Protein AF-A0A4V3KT38-F1 (afdb_monomer_lite)

Radius of gyration: 12.36 Å; chains: 1; bounding box: 36×22×32 Å

pLDDT: mean 92.21, std 10.64, range [50.16, 98.25]

Sequence (71 aa):
MALDKEEAGERVLAIAETLLNEGGMDNLKARTIAEQAGISVGSVYNLFSDLDGVHRAVNMRLLDRLGVADR

Structure (mmCIF, N/CA/C/O backbone):
data_AF-A0A4V3KT38-F1
#
_entry.id   AF-A0A4V3KT38-F1
#
loop_
_atom_site.group_PDB
_atom_site.id
_atom_site.type_symbol
_atom_site.label_atom_id
_atom_site.label_alt_id
_atom_site.label_comp_id
_atom_site.label_asym_id
_atom_site.label_entity_id
_atom_site.label_seq_id
_atom_site.pdbx_PDB_ins_code
_atom_site.Cartn_x
_atom_site.Cartn_y
_atom_site.Cartn_z
_atom_site.occupancy
_atom_site.B_iso_or_equiv
_atom_site.auth_seq_id
_atom_site.auth_comp_id
_atom_site.auth_asym_id
_atom_site.auth_atom_id
_atom_site.pdbx_PDB_model_num
ATOM 1 N N . MET A 1 1 ? 1.733 -2.916 21.561 1.00 50.16 1 MET A N 1
ATOM 2 C CA . MET A 1 1 ? 2.706 -1.868 21.196 1.00 50.16 1 MET A CA 1
ATOM 3 C C . MET A 1 1 ? 2.249 -1.310 19.861 1.00 50.16 1 MET A C 1
ATOM 5 O O . MET A 1 1 ? 1.966 -2.116 18.984 1.00 50.16 1 MET A O 1
ATOM 9 N N . ALA A 1 2 ? 2.025 -0.001 19.745 1.00 68.31 2 ALA A N 1
ATOM 10 C CA . ALA A 1 2 ? 1.741 0.590 18.439 1.00 68.31 2 ALA A CA 1
ATOM 11 C C . ALA A 1 2 ? 3.033 0.515 17.618 1.00 68.31 2 ALA A C 1
ATOM 13 O O . ALA A 1 2 ? 4.075 0.903 18.142 1.00 68.31 2 ALA A O 1
ATOM 14 N N . LEU A 1 3 ? 2.966 -0.031 16.402 1.00 69.94 3 LEU A N 1
ATOM 15 C CA . LEU A 1 3 ? 4.077 0.058 15.452 1.00 69.94 3 LEU A CA 1
ATOM 16 C C . LEU A 1 3 ? 4.357 1.539 15.205 1.00 69.94 3 LEU A C 1
ATOM 18 O O . LEU A 1 3 ? 3.406 2.327 15.086 1.00 69.94 3 LEU A O 1
ATOM 22 N N . ASP A 1 4 ? 5.627 1.921 15.128 1.00 88.81 4 ASP A N 1
ATOM 23 C CA . ASP A 1 4 ? 5.931 3.244 14.603 1.00 88.81 4 ASP A CA 1
ATOM 24 C C . ASP A 1 4 ? 5.583 3.310 13.101 1.00 88.81 4 ASP A C 1
ATOM 26 O O . ASP A 1 4 ? 5.259 2.310 12.447 1.00 88.81 4 ASP A O 1
ATOM 30 N N . LYS A 1 5 ? 5.544 4.526 12.551 1.00 89.88 5 LYS A N 1
ATOM 31 C CA . LYS A 1 5 ? 5.084 4.749 11.173 1.00 89.88 5 LYS A CA 1
ATOM 32 C C . LYS A 1 5 ? 5.952 4.007 10.147 1.00 89.88 5 LYS A C 1
ATOM 34 O O . LYS A 1 5 ? 5.431 3.605 9.107 1.00 89.88 5 LYS A O 1
ATOM 39 N N . GLU A 1 6 ? 7.242 3.858 10.426 1.00 93.38 6 GLU A N 1
ATOM 40 C CA . GLU A 1 6 ? 8.203 3.219 9.534 1.00 93.38 6 GLU A CA 1
ATOM 41 C C . GLU A 1 6 ? 7.999 1.703 9.546 1.00 93.38 6 GLU A C 1
ATOM 43 O O . GLU A 1 6 ? 7.760 1.116 8.492 1.00 93.38 6 GLU A O 1
ATOM 48 N N . GLU A 1 7 ? 7.911 1.091 10.730 1.00 94.62 7 GLU A N 1
ATOM 49 C CA . GLU A 1 7 ? 7.601 -0.335 10.886 1.00 94.62 7 GLU A CA 1
ATOM 50 C C . GLU A 1 7 ? 6.258 -0.717 10.241 1.00 94.62 7 GLU A C 1
ATOM 52 O O . GLU A 1 7 ? 6.132 -1.761 9.591 1.00 94.62 7 GLU A O 1
ATOM 57 N N . ALA A 1 8 ? 5.234 0.130 10.388 1.00 95.31 8 ALA A N 1
ATOM 58 C CA . ALA A 1 8 ? 3.938 -0.082 9.750 1.00 95.31 8 ALA A CA 1
ATOM 59 C C . ALA A 1 8 ? 4.034 -0.008 8.215 1.00 95.31 8 ALA A C 1
ATOM 61 O O . ALA A 1 8 ? 3.398 -0.806 7.522 1.00 95.3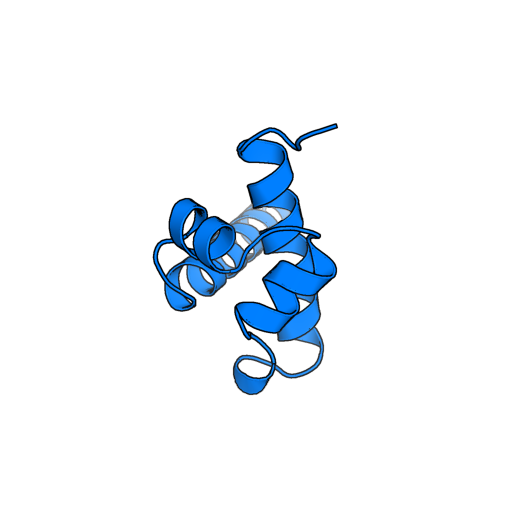1 8 ALA A O 1
ATOM 62 N N . GLY A 1 9 ? 4.837 0.919 7.687 1.00 96.94 9 GLY A N 1
ATOM 63 C CA . GLY A 1 9 ? 5.116 1.041 6.257 1.00 96.94 9 GLY A CA 1
ATOM 64 C C . GLY A 1 9 ? 5.825 -0.192 5.698 1.00 96.94 9 GLY A C 1
ATOM 65 O O . GLY A 1 9 ? 5.367 -0.761 4.706 1.00 96.94 9 GLY A O 1
ATOM 66 N N . GLU A 1 10 ? 6.877 -0.658 6.371 1.00 96.75 10 GLU A N 1
ATOM 67 C CA . GLU A 1 10 ? 7.600 -1.886 6.017 1.00 96.75 10 GLU A CA 1
ATOM 68 C C . GLU A 1 10 ? 6.674 -3.097 5.960 1.00 96.75 10 GLU A C 1
ATOM 70 O O . GLU A 1 10 ? 6.671 -3.858 4.988 1.00 96.75 10 GLU A O 1
ATOM 75 N N . ARG A 1 11 ? 5.836 -3.254 6.988 1.00 97.44 11 ARG A N 1
ATOM 76 C CA . ARG A 1 11 ? 4.901 -4.373 7.079 1.00 97.44 11 ARG A CA 1
ATOM 77 C C . ARG A 1 11 ? 3.873 -4.352 5.952 1.00 97.44 11 ARG A C 1
ATOM 79 O O . ARG A 1 11 ? 3.599 -5.398 5.367 1.00 97.44 11 ARG A O 1
ATOM 86 N N . VAL A 1 12 ? 3.333 -3.178 5.622 1.00 98.19 12 VAL A N 1
ATOM 87 C CA . VAL A 1 12 ? 2.425 -3.007 4.478 1.00 98.19 12 VAL A CA 1
ATOM 88 C C . VAL A 1 12 ? 3.103 -3.422 3.173 1.00 98.19 12 VAL A C 1
ATOM 90 O O . VAL A 1 12 ? 2.491 -4.142 2.385 1.00 98.19 12 VAL A O 1
ATOM 93 N N . LEU A 1 13 ? 4.356 -3.018 2.952 1.00 98.00 13 LEU A N 1
ATOM 94 C CA . LEU A 1 13 ? 5.079 -3.324 1.715 1.00 98.00 13 LEU A CA 1
ATOM 95 C C . LEU A 1 13 ? 5.409 -4.812 1.582 1.00 98.00 13 LEU A C 1
ATOM 97 O O . LEU A 1 13 ? 5.215 -5.368 0.505 1.00 98.00 13 LEU A O 1
ATOM 101 N N . ALA A 1 14 ? 5.812 -5.478 2.667 1.00 97.75 14 ALA A N 1
ATOM 102 C CA . ALA A 1 14 ? 6.064 -6.921 2.662 1.00 97.75 14 ALA A CA 1
ATOM 103 C C . ALA A 1 14 ? 4.796 -7.742 2.345 1.00 97.75 14 ALA A C 1
ATOM 105 O O . ALA A 1 14 ? 4.830 -8.701 1.569 1.00 97.75 14 ALA A O 1
ATOM 106 N N . ILE A 1 15 ? 3.652 -7.344 2.912 1.00 98.25 15 ILE A N 1
ATOM 107 C CA . ILE A 1 15 ? 2.359 -7.980 2.625 1.00 98.25 15 ILE A CA 1
ATOM 108 C C . ILE A 1 15 ? 1.947 -7.726 1.171 1.00 98.25 15 ILE A C 1
ATOM 110 O O . ILE A 1 15 ? 1.533 -8.652 0.478 1.00 98.25 15 ILE A O 1
ATOM 114 N N . ALA A 1 16 ? 2.078 -6.488 0.691 1.00 98.06 16 ALA A N 1
ATOM 115 C CA . ALA A 1 16 ? 1.743 -6.131 -0.683 1.00 98.06 16 ALA A CA 1
ATOM 116 C C . ALA A 1 16 ? 2.588 -6.904 -1.708 1.00 98.06 16 ALA A C 1
ATOM 118 O O . ALA A 1 16 ? 2.035 -7.414 -2.677 1.00 98.06 16 ALA A O 1
ATOM 119 N N . GLU A 1 17 ? 3.897 -7.042 -1.474 1.00 97.12 17 GLU A N 1
ATOM 120 C CA . GLU A 1 17 ? 4.797 -7.857 -2.302 1.00 97.12 17 GLU A CA 1
ATOM 121 C C . GLU A 1 17 ? 4.326 -9.319 -2.364 1.00 97.12 17 GLU A C 1
ATOM 123 O O . GLU A 1 17 ? 4.254 -9.899 -3.446 1.00 97.12 17 GLU A O 1
ATOM 128 N N . THR A 1 18 ? 3.917 -9.894 -1.229 1.00 97.56 18 THR A N 1
ATOM 129 C CA . THR A 1 18 ? 3.385 -11.267 -1.171 1.00 97.56 18 THR A CA 1
ATOM 130 C C . THR A 1 18 ? 2.100 -11.408 -1.992 1.00 97.56 18 THR A C 1
ATOM 132 O O . THR A 1 18 ? 2.013 -12.278 -2.855 1.00 97.56 18 THR A O 1
ATOM 135 N N . LEU A 1 19 ? 1.130 -10.508 -1.802 1.00 97.12 19 LEU A N 1
ATOM 136 C CA . LEU A 1 19 ? -0.145 -10.536 -2.531 1.00 97.12 19 LEU A CA 1
ATOM 137 C C . LEU A 1 19 ? 0.044 -10.391 -4.047 1.00 97.12 19 LEU A C 1
ATOM 139 O O . LEU A 1 19 ? -0.619 -11.084 -4.823 1.00 97.12 19 LEU A O 1
ATOM 143 N N . LEU A 1 20 ? 0.958 -9.509 -4.463 1.00 95.81 20 LEU A N 1
ATOM 144 C CA . LEU A 1 20 ? 1.302 -9.307 -5.870 1.00 95.81 20 LEU A CA 1
ATOM 145 C C . LEU A 1 20 ? 1.953 -10.555 -6.477 1.00 95.81 20 LEU A C 1
ATOM 147 O O . LEU A 1 20 ? 1.623 -10.914 -7.605 1.00 95.81 20 LEU A O 1
ATOM 151 N N . ASN A 1 21 ? 2.821 -11.246 -5.735 1.00 94.75 21 ASN A N 1
ATOM 152 C CA . ASN A 1 21 ? 3.434 -12.494 -6.195 1.00 94.75 21 ASN A CA 1
ATOM 153 C C . ASN A 1 21 ? 2.426 -13.651 -6.308 1.00 94.75 21 ASN A C 1
ATOM 155 O O . ASN A 1 21 ? 2.577 -14.507 -7.175 1.00 94.75 21 ASN A O 1
ATOM 159 N N . GLU A 1 22 ? 1.398 -13.685 -5.457 1.00 95.94 22 GLU A N 1
ATOM 160 C CA . GLU A 1 22 ? 0.406 -14.768 -5.438 1.00 95.94 22 GLU A CA 1
ATOM 161 C C . GLU A 1 22 ? -0.690 -14.626 -6.501 1.00 95.94 22 GLU A C 1
ATOM 163 O O . GLU A 1 22 ? -1.149 -15.629 -7.046 1.00 95.94 22 GLU A O 1
ATOM 168 N N . GLY A 1 23 ? -1.139 -13.404 -6.798 1.00 91.94 23 GLY A N 1
ATOM 169 C CA . GLY A 1 23 ? -2.257 -13.197 -7.730 1.00 91.94 23 GLY A CA 1
ATOM 170 C C . GLY A 1 23 ? -2.255 -11.857 -8.448 1.00 91.94 23 GLY A C 1
ATOM 171 O O . GLY A 1 23 ? -3.293 -11.417 -8.942 1.00 91.94 23 GLY A O 1
ATOM 172 N N . GLY A 1 24 ? -1.101 -11.194 -8.509 1.00 92.38 24 GLY A N 1
ATOM 173 C CA . GLY A 1 24 ? -0.946 -9.928 -9.206 1.00 92.38 24 GLY A CA 1
ATOM 174 C C . GLY A 1 24 ? -1.827 -8.821 -8.633 1.00 92.38 24 GLY A C 1
ATOM 175 O O . GLY A 1 24 ? -2.182 -8.799 -7.452 1.00 92.38 24 GLY A O 1
ATOM 176 N N . MET A 1 25 ? -2.179 -7.872 -9.498 1.00 92.06 25 MET A N 1
ATOM 177 C CA . MET A 1 25 ? -2.879 -6.653 -9.092 1.00 92.06 25 MET A CA 1
ATOM 178 C C . MET A 1 25 ? -4.289 -6.916 -8.545 1.00 92.06 25 MET A C 1
ATOM 180 O O . MET A 1 25 ? -4.770 -6.176 -7.686 1.00 92.06 25 MET A O 1
ATOM 184 N N . ASP A 1 26 ? -4.942 -7.995 -8.981 1.00 94.31 26 ASP A N 1
ATOM 185 C CA . ASP A 1 26 ? -6.274 -8.355 -8.493 1.00 94.31 26 ASP A CA 1
ATOM 186 C C . ASP A 1 26 ? -6.266 -8.723 -7.004 1.00 94.31 26 ASP A C 1
ATOM 188 O O . ASP A 1 26 ? -7.234 -8.412 -6.302 1.00 94.31 26 ASP A O 1
ATOM 192 N N . ASN A 1 27 ? -5.159 -9.270 -6.495 1.00 95.00 27 ASN A N 1
ATOM 193 C CA . ASN A 1 27 ? -4.986 -9.603 -5.080 1.00 95.00 27 ASN A CA 1
ATOM 194 C C . ASN A 1 27 ? -4.571 -8.406 -4.211 1.00 95.00 27 ASN A C 1
ATOM 196 O O . ASN A 1 27 ? -4.702 -8.461 -2.985 1.00 95.00 27 ASN A O 1
A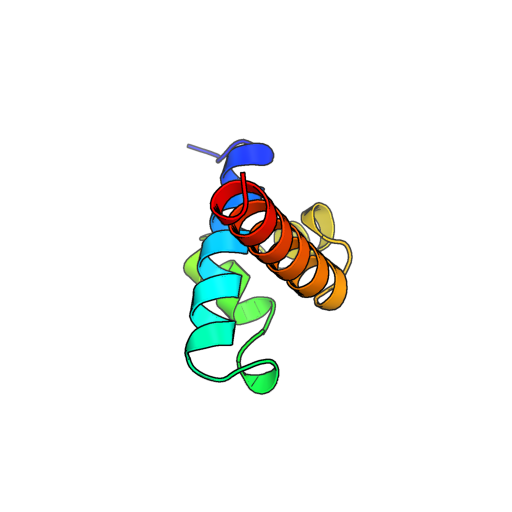TOM 200 N N . LEU A 1 28 ? -4.118 -7.299 -4.806 1.00 96.62 28 LEU A N 1
ATOM 201 C CA . LEU A 1 28 ? -3.713 -6.115 -4.056 1.00 96.62 28 LEU A CA 1
ATOM 202 C C . LEU A 1 28 ? -4.946 -5.333 -3.571 1.00 96.62 28 LEU A C 1
ATOM 204 O O . LEU A 1 28 ? -5.460 -4.442 -4.248 1.00 96.62 28 LEU A O 1
ATOM 208 N N . LYS A 1 29 ? -5.444 -5.664 -2.373 1.00 96.88 29 LYS A N 1
ATOM 209 C CA . LYS A 1 29 ? -6.603 -5.007 -1.745 1.00 96.88 29 LYS A CA 1
ATOM 210 C C . LYS A 1 29 ? -6.224 -4.355 -0.416 1.00 96.88 29 LYS A C 1
ATOM 212 O O . LYS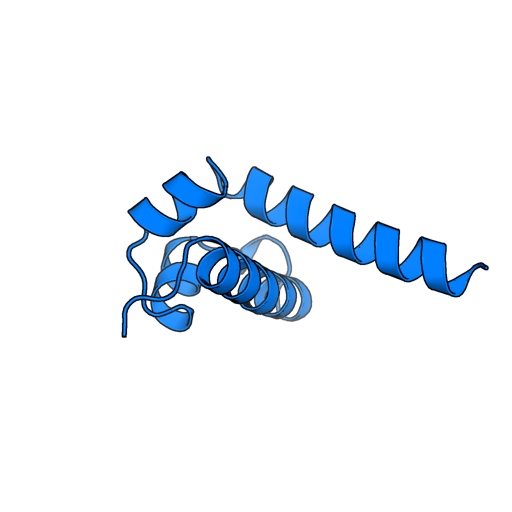 A 1 29 ? -5.679 -5.003 0.473 1.00 96.88 29 LYS A O 1
ATOM 217 N N . ALA A 1 30 ? -6.616 -3.092 -0.227 1.00 97.44 30 ALA A N 1
ATOM 218 C CA . ALA A 1 30 ? -6.292 -2.322 0.983 1.00 97.44 30 ALA A CA 1
ATOM 219 C C . ALA A 1 30 ? -6.833 -2.973 2.266 1.00 97.44 30 ALA A C 1
ATOM 221 O O . ALA A 1 30 ? -6.179 -2.940 3.304 1.00 97.44 30 ALA A O 1
ATOM 222 N N . ARG A 1 31 ? -8.011 -3.603 2.181 1.00 97.88 31 ARG A N 1
ATOM 223 C CA . ARG A 1 31 ? -8.612 -4.354 3.289 1.00 97.88 31 ARG A CA 1
ATOM 224 C C . ARG A 1 31 ? -7.749 -5.545 3.703 1.00 97.88 31 ARG A C 1
ATOM 226 O O . ARG A 1 31 ? -7.416 -5.657 4.874 1.00 97.88 31 ARG A O 1
ATOM 233 N N . THR A 1 32 ? -7.343 -6.370 2.743 1.00 98.06 32 THR A N 1
ATOM 234 C CA . THR A 1 32 ? -6.494 -7.542 2.985 1.00 98.06 32 THR A CA 1
ATOM 235 C C . THR A 1 32 ? -5.146 -7.141 3.582 1.00 98.06 32 THR A C 1
ATOM 237 O O . THR A 1 32 ? -4.701 -7.743 4.555 1.00 98.06 32 THR A O 1
ATOM 240 N N . ILE A 1 33 ? -4.531 -6.073 3.059 1.00 98.19 33 ILE A N 1
ATOM 241 C CA . ILE A 1 33 ? -3.289 -5.509 3.607 1.00 98.19 33 ILE A CA 1
ATOM 242 C C . ILE A 1 33 ? -3.488 -5.084 5.063 1.00 98.19 33 ILE A C 1
ATOM 244 O O . ILE A 1 33 ? -2.707 -5.467 5.929 1.00 98.19 33 ILE A O 1
ATOM 248 N N . ALA A 1 34 ? -4.535 -4.304 5.340 1.00 98.00 34 ALA A N 1
ATOM 249 C CA . ALA A 1 34 ? -4.823 -3.789 6.674 1.00 98.00 34 ALA A CA 1
ATOM 250 C C . ALA A 1 34 ? -5.054 -4.919 7.692 1.00 98.00 34 ALA A C 1
ATOM 252 O O . ALA A 1 34 ? -4.487 -4.887 8.784 1.00 98.00 34 ALA A O 1
ATOM 253 N N . GLU A 1 35 ? -5.826 -5.940 7.309 1.00 98.19 35 GLU A N 1
ATOM 254 C CA . GLU A 1 35 ? -6.107 -7.122 8.130 1.00 98.19 35 GLU A CA 1
ATOM 255 C C . GLU A 1 35 ? -4.824 -7.891 8.478 1.00 98.19 35 GLU A C 1
ATOM 257 O O . GLU A 1 35 ? -4.573 -8.162 9.652 1.00 98.19 35 GLU A O 1
ATOM 262 N N . GLN A 1 36 ? -3.961 -8.172 7.496 1.00 97.88 36 GLN A N 1
ATOM 263 C CA . GLN A 1 36 ? -2.694 -8.882 7.728 1.00 97.88 36 GLN A CA 1
ATOM 264 C C . GLN A 1 36 ? -1.657 -8.033 8.493 1.00 97.88 36 GLN A C 1
ATOM 266 O O . GLN A 1 36 ? -0.854 -8.550 9.283 1.00 97.88 36 GLN A O 1
ATOM 271 N N . ALA A 1 37 ? -1.672 -6.714 8.288 1.00 96.62 37 ALA A N 1
ATOM 272 C CA . ALA A 1 37 ? -0.793 -5.775 8.978 1.00 96.62 37 ALA A CA 1
ATOM 273 C C . ALA A 1 37 ? -1.257 -5.466 10.413 1.00 96.62 37 ALA A C 1
ATOM 275 O O . ALA A 1 37 ? -0.466 -4.958 11.207 1.00 96.62 37 ALA A O 1
ATOM 276 N N . GLY A 1 38 ? -2.508 -5.786 10.764 1.00 96.69 38 GLY A N 1
ATOM 277 C CA . GLY A 1 38 ? -3.095 -5.460 12.064 1.00 96.69 38 GLY A CA 1
ATOM 278 C C . GLY A 1 38 ? -3.349 -3.960 12.253 1.00 96.69 38 GLY A C 1
ATOM 279 O O . GLY A 1 38 ? -3.239 -3.458 13.371 1.00 96.69 38 GLY A O 1
ATOM 280 N N . ILE A 1 39 ? -3.659 -3.237 11.172 1.00 96.31 39 ILE A N 1
ATOM 281 C CA . ILE A 1 39 ? -3.930 -1.790 11.173 1.00 96.31 39 ILE A CA 1
ATOM 282 C C . ILE A 1 39 ? -5.291 -1.485 10.541 1.00 96.31 39 ILE A C 1
ATOM 284 O O . ILE A 1 39 ? -5.946 -2.352 9.970 1.00 96.31 39 ILE A O 1
ATOM 288 N N . SER A 1 40 ? -5.737 -0.232 10.628 1.00 97.31 40 SER A N 1
ATOM 289 C CA . SER A 1 40 ? -6.953 0.192 9.930 1.00 97.31 40 SER A CA 1
ATOM 290 C C . SER A 1 40 ? -6.696 0.401 8.432 1.00 97.31 40 SER A C 1
ATOM 292 O O . SER A 1 40 ? -5.595 0.772 8.027 1.00 97.31 40 SER A O 1
ATOM 294 N N . VAL A 1 41 ? -7.733 0.267 7.600 1.00 97.94 41 VAL A N 1
ATOM 295 C CA . VAL A 1 41 ? -7.648 0.627 6.170 1.00 97.94 41 VAL A CA 1
ATOM 296 C C . VAL A 1 41 ? -7.262 2.102 5.990 1.00 97.94 41 VAL A C 1
ATOM 298 O O . VAL A 1 41 ? -6.459 2.430 5.122 1.00 97.94 41 VAL A O 1
ATOM 301 N N . GLY A 1 42 ? -7.765 2.995 6.851 1.00 97.38 42 GLY A N 1
ATOM 302 C CA . GLY A 1 42 ? -7.378 4.410 6.841 1.00 97.38 42 GLY A CA 1
ATOM 303 C C . GLY A 1 42 ? -5.885 4.617 7.110 1.00 97.38 42 GLY A C 1
ATOM 304 O O . GLY A 1 42 ? -5.270 5.490 6.509 1.00 97.38 42 GLY A O 1
ATOM 305 N N . SER A 1 43 ? -5.270 3.773 7.943 1.00 97.06 43 SER A N 1
ATOM 306 C CA . SER A 1 43 ? -3.824 3.794 8.185 1.00 97.06 43 SER A CA 1
ATOM 307 C C . SER A 1 43 ? -3.030 3.440 6.925 1.00 97.06 43 SER A C 1
ATOM 309 O O . SER A 1 43 ? -2.016 4.080 6.671 1.00 97.06 43 SER A O 1
ATOM 311 N N . VAL A 1 44 ? -3.506 2.495 6.101 1.00 97.81 44 VAL A N 1
ATOM 312 C CA . VAL A 1 44 ? -2.882 2.169 4.802 1.00 97.81 44 VAL A CA 1
ATOM 313 C C . VAL A 1 44 ? -2.880 3.396 3.885 1.00 97.81 44 VAL A C 1
ATOM 315 O O . VAL A 1 44 ? -1.840 3.758 3.339 1.00 97.81 44 VAL A O 1
ATOM 318 N N . TYR A 1 45 ? -4.014 4.093 3.771 1.00 97.62 45 TYR A N 1
ATOM 319 C CA . TYR A 1 45 ? -4.109 5.306 2.951 1.00 97.62 45 TYR A CA 1
ATOM 320 C C . TYR A 1 45 ? -3.342 6.498 3.538 1.00 97.62 45 TYR A C 1
ATOM 322 O O . TYR A 1 45 ? -2.783 7.290 2.788 1.00 97.62 45 TYR A O 1
ATOM 330 N N . ASN A 1 46 ? -3.215 6.603 4.860 1.00 96.75 46 ASN A N 1
ATOM 331 C CA . ASN A 1 46 ? -2.348 7.610 5.481 1.00 96.75 46 ASN A CA 1
ATOM 332 C C . ASN A 1 46 ? -0.857 7.370 5.188 1.00 96.75 46 ASN A C 1
ATOM 334 O O . ASN A 1 46 ? -0.072 8.318 5.204 1.00 96.75 46 A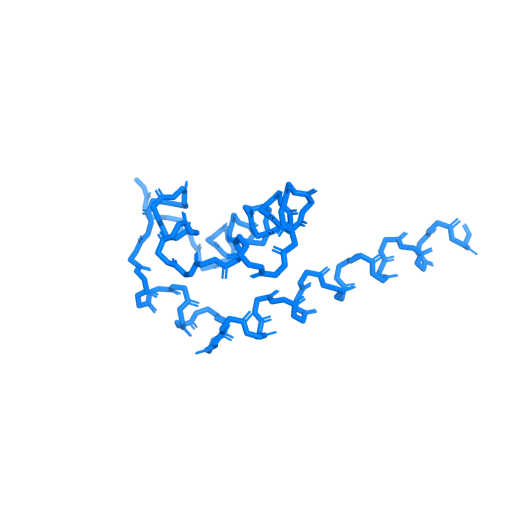SN A O 1
ATOM 338 N N . LEU A 1 47 ? -0.457 6.116 4.956 1.00 96.69 47 LEU A N 1
ATOM 339 C CA . LEU A 1 47 ? 0.921 5.752 4.627 1.00 96.69 47 LEU A CA 1
ATOM 340 C C . LEU A 1 47 ? 1.228 5.941 3.134 1.00 96.69 47 LEU A C 1
ATOM 342 O O . LEU A 1 47 ? 2.288 6.470 2.812 1.00 96.69 47 LEU A O 1
ATOM 346 N N . PHE A 1 48 ? 0.312 5.546 2.241 1.00 97.19 48 PHE A N 1
ATOM 347 C CA . PHE A 1 48 ? 0.590 5.436 0.797 1.00 97.19 48 PHE A CA 1
ATOM 348 C C . PHE A 1 48 ? -0.369 6.206 -0.124 1.00 97.19 48 PHE A C 1
ATOM 350 O O . PHE A 1 48 ? -0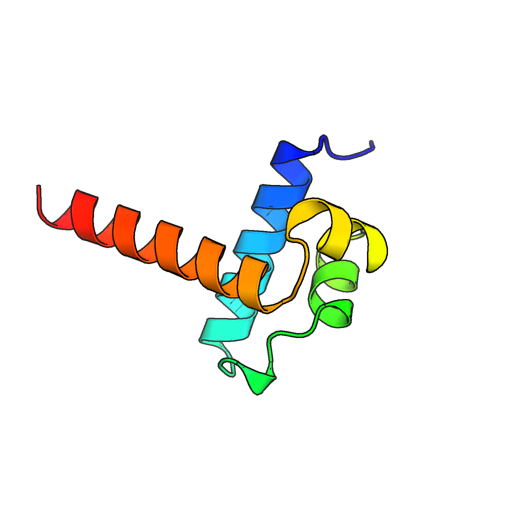.241 6.109 -1.341 1.00 97.19 48 PHE A O 1
ATOM 357 N N . SER A 1 49 ? -1.300 6.987 0.431 1.00 96.75 49 SER A N 1
ATOM 358 C CA . SER A 1 49 ? -2.352 7.756 -0.265 1.00 96.75 49 SER A CA 1
ATOM 359 C C . SER A 1 49 ? -3.403 6.911 -0.993 1.00 96.75 49 SER A C 1
ATOM 361 O O . SER A 1 49 ? -4.596 7.098 -0.764 1.00 96.75 49 SER A O 1
ATOM 363 N N . ASP A 1 50 ? -2.987 5.954 -1.817 1.00 96.62 50 ASP A N 1
ATOM 364 C CA . ASP A 1 50 ? -3.835 5.048 -2.588 1.00 96.62 50 ASP A CA 1
ATOM 365 C C . ASP A 1 50 ? -3.138 3.689 -2.816 1.00 96.62 50 ASP A C 1
ATOM 367 O O . ASP A 1 50 ? -1.992 3.470 -2.416 1.00 96.62 50 ASP A O 1
ATOM 371 N N . LEU A 1 51 ? -3.855 2.735 -3.420 1.00 95.75 51 LEU A N 1
ATOM 372 C CA . LEU A 1 51 ? -3.293 1.412 -3.721 1.00 95.75 51 LEU A CA 1
ATOM 373 C C . LEU A 1 51 ? -2.212 1.457 -4.804 1.00 95.75 51 LEU A C 1
ATOM 375 O O . LEU A 1 51 ? -1.278 0.655 -4.756 1.00 95.75 51 LEU A O 1
ATOM 379 N N . ASP A 1 52 ? -2.286 2.410 -5.732 1.00 95.62 52 ASP A N 1
ATOM 380 C CA . ASP A 1 52 ? -1.234 2.590 -6.729 1.00 95.62 52 ASP A CA 1
ATOM 381 C C . ASP A 1 52 ? 0.059 3.097 -6.076 1.00 95.62 52 ASP A C 1
ATOM 383 O O . ASP A 1 52 ? 1.150 2.758 -6.522 1.00 95.62 52 ASP A O 1
ATOM 387 N N . GLY A 1 53 ? -0.033 3.864 -4.990 1.00 97.12 53 GLY A N 1
ATOM 388 C CA . GLY A 1 53 ? 1.083 4.306 -4.164 1.00 97.12 53 GLY A CA 1
ATOM 389 C C . GLY A 1 53 ? 1.782 3.139 -3.485 1.00 97.12 53 GLY A C 1
ATOM 390 O O . GLY A 1 53 ? 3.011 3.076 -3.511 1.00 97.12 53 GLY A O 1
ATOM 391 N N . VAL A 1 54 ? 1.017 2.170 -2.972 1.00 97.38 54 VAL A N 1
ATOM 392 C CA . VAL A 1 54 ? 1.567 0.909 -2.450 1.00 97.38 54 VAL A CA 1
ATOM 393 C C . VAL A 1 54 ? 2.286 0.145 -3.564 1.00 97.38 54 VAL A C 1
ATOM 395 O O . VAL A 1 54 ? 3.444 -0.234 -3.403 1.00 97.38 54 VAL A O 1
ATOM 398 N N . HIS A 1 55 ? 1.643 -0.032 -4.721 1.00 96.19 55 HIS A N 1
ATOM 399 C CA . HIS A 1 55 ? 2.228 -0.749 -5.856 1.00 96.19 55 HIS A CA 1
ATOM 400 C C . HIS A 1 55 ? 3.512 -0.079 -6.374 1.00 96.19 55 HIS A C 1
ATOM 402 O O . HIS A 1 55 ? 4.526 -0.749 -6.572 1.00 96.19 55 HIS A O 1
ATOM 408 N N . ARG A 1 56 ? 3.517 1.251 -6.530 1.00 96.31 56 ARG A N 1
ATOM 409 C CA . ARG A 1 56 ? 4.714 2.021 -6.909 1.00 96.31 56 ARG A CA 1
ATOM 410 C C . ARG A 1 56 ? 5.851 1.822 -5.910 1.00 96.31 56 ARG A C 1
ATOM 412 O O . ARG A 1 56 ? 6.987 1.629 -6.332 1.00 96.31 56 ARG A O 1
ATOM 419 N N . ALA A 1 57 ? 5.559 1.848 -4.611 1.00 96.88 57 ALA A N 1
ATOM 420 C CA . ALA A 1 57 ? 6.566 1.649 -3.573 1.00 96.88 57 ALA A CA 1
ATOM 421 C C . ALA A 1 57 ? 7.166 0.231 -3.603 1.00 96.88 57 ALA A C 1
ATOM 423 O O . ALA A 1 57 ? 8.380 0.086 -3.466 1.00 96.88 57 ALA A O 1
ATOM 424 N N . VAL A 1 58 ? 6.354 -0.802 -3.856 1.00 96.62 58 VAL A N 1
ATOM 425 C CA . VAL A 1 58 ? 6.854 -2.173 -4.072 1.00 96.62 58 VAL A CA 1
ATOM 426 C C . VAL A 1 58 ? 7.761 -2.237 -5.307 1.00 96.62 58 VAL A C 1
ATOM 428 O O . VAL A 1 58 ? 8.864 -2.776 -5.229 1.00 96.62 58 VAL A O 1
ATOM 431 N N . ASN A 1 59 ? 7.358 -1.629 -6.427 1.00 94.25 59 ASN A N 1
ATOM 432 C CA . ASN A 1 59 ? 8.170 -1.618 -7.649 1.00 94.25 59 ASN A CA 1
ATOM 433 C C . ASN A 1 59 ? 9.507 -0.894 -7.460 1.00 94.25 59 ASN A C 1
ATOM 435 O O . ASN A 1 59 ? 10.529 -1.388 -7.925 1.00 94.25 59 ASN A O 1
ATOM 439 N N . MET A 1 60 ? 9.521 0.238 -6.751 1.00 94.56 60 MET A N 1
ATOM 440 C CA . MET A 1 60 ? 10.757 0.960 -6.422 1.00 94.56 60 MET A CA 1
ATOM 441 C C . MET A 1 60 ? 11.727 0.068 -5.638 1.00 94.56 60 MET A C 1
ATOM 443 O O . MET A 1 60 ? 12.888 -0.037 -6.013 1.00 94.56 60 MET A O 1
ATOM 447 N N . ARG A 1 61 ? 11.242 -0.669 -4.628 1.00 92.81 61 ARG A N 1
ATOM 448 C CA . ARG A 1 61 ? 12.071 -1.631 -3.878 1.00 92.81 61 ARG A CA 1
ATOM 449 C C . ARG A 1 61 ? 12.642 -2.732 -4.749 1.00 92.81 61 ARG A C 1
ATOM 451 O O . ARG A 1 61 ? 13.797 -3.115 -4.578 1.00 92.81 61 ARG A O 1
ATOM 458 N N . LEU A 1 62 ? 11.829 -3.279 -5.646 1.00 90.44 62 LEU A N 1
ATOM 459 C CA . LEU A 1 62 ? 12.283 -4.318 -6.559 1.00 90.44 62 LEU A CA 1
ATOM 460 C C . LEU A 1 62 ? 13.363 -3.778 -7.504 1.00 90.44 62 LEU A C 1
ATOM 462 O O . LEU A 1 62 ? 14.401 -4.415 -7.663 1.00 90.44 62 LEU A O 1
ATOM 466 N N . LEU A 1 63 ? 13.148 -2.592 -8.079 1.00 91.44 63 LEU A N 1
ATOM 467 C CA . LEU A 1 63 ? 14.129 -1.918 -8.929 1.00 91.44 63 LEU A CA 1
ATOM 468 C C . LEU A 1 63 ? 15.434 -1.638 -8.177 1.00 91.44 63 LEU A C 1
ATOM 470 O O . LEU A 1 63 ? 16.504 -1.915 -8.715 1.00 91.44 63 LEU A O 1
ATOM 474 N N . ASP A 1 64 ? 15.363 -1.173 -6.928 1.00 90.81 64 ASP A N 1
ATOM 475 C CA . ASP A 1 64 ? 16.543 -0.953 -6.087 1.00 90.81 64 ASP A CA 1
ATOM 476 C C . ASP A 1 64 ? 17.315 -2.260 -5.851 1.00 90.81 64 ASP A C 1
ATOM 478 O O . ASP A 1 64 ? 18.539 -2.289 -5.975 1.00 90.81 64 ASP A O 1
ATOM 482 N N . ARG A 1 65 ? 16.619 -3.374 -5.579 1.00 88.69 65 ARG A N 1
ATOM 483 C CA . ARG A 1 65 ? 17.246 -4.699 -5.395 1.00 88.69 65 ARG A CA 1
ATOM 484 C C . ARG A 1 65 ? 17.924 -5.197 -6.670 1.00 88.69 65 ARG A C 1
ATOM 486 O O . ARG A 1 65 ? 19.017 -5.751 -6.588 1.00 88.69 65 ARG A O 1
ATOM 493 N N . LEU A 1 66 ? 17.311 -4.977 -7.832 1.00 88.12 66 LEU A N 1
ATOM 494 C CA . LEU A 1 66 ? 17.912 -5.311 -9.126 1.00 88.12 66 LEU A CA 1
ATOM 495 C C . LEU A 1 66 ? 19.140 -4.437 -9.414 1.00 88.12 66 LEU A C 1
ATOM 497 O O . LEU A 1 66 ? 20.181 -4.9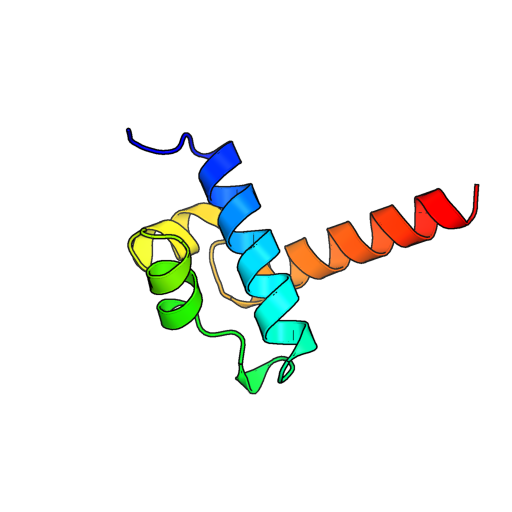58 -9.797 1.00 88.12 66 LEU A O 1
ATOM 501 N N . GLY A 1 67 ? 19.062 -3.129 -9.154 1.00 83.25 67 GLY A N 1
ATOM 502 C CA . GLY A 1 67 ? 20.182 -2.200 -9.334 1.00 83.25 67 GLY A CA 1
ATOM 503 C C . GLY A 1 67 ? 21.346 -2.414 -8.359 1.00 83.25 67 GLY A C 1
ATOM 504 O O . GLY A 1 67 ? 22.455 -1.949 -8.617 1.00 83.25 67 GLY A O 1
ATOM 505 N N . VAL A 1 68 ? 21.116 -3.104 -7.239 1.00 72.50 68 VAL A N 1
ATOM 506 C CA . VAL A 1 68 ? 22.172 -3.591 -6.337 1.00 72.50 68 VAL A CA 1
ATOM 507 C C . VAL A 1 68 ? 22.768 -4.910 -6.832 1.00 72.50 68 VAL A C 1
ATOM 509 O O . VAL A 1 68 ? 23.965 -5.111 -6.671 1.00 72.50 68 VAL A O 1
ATOM 512 N N . ALA A 1 69 ? 21.972 -5.791 -7.446 1.00 63.59 69 ALA A N 1
ATOM 513 C CA . ALA A 1 69 ? 22.459 -7.055 -8.003 1.00 63.59 69 ALA A CA 1
ATOM 514 C C . ALA A 1 69 ? 23.384 -6.870 -9.223 1.00 63.59 69 ALA A C 1
ATOM 516 O O . ALA A 1 69 ? 24.220 -7.731 -9.480 1.00 63.59 69 ALA A O 1
ATOM 517 N N . ASP A 1 70 ? 23.243 -5.752 -9.942 1.00 58.16 70 ASP A N 1
ATOM 518 C CA . ASP A 1 70 ? 24.037 -5.396 -11.129 1.00 58.16 70 ASP A CA 1
ATOM 519 C C . ASP A 1 70 ? 25.324 -4.591 -10.818 1.00 58.16 70 ASP A C 1
ATOM 521 O O . ASP A 1 70 ? 25.978 -4.098 -11.741 1.00 58.16 70 ASP A O 1
ATOM 525 N N . ARG A 1 71 ? 25.695 -4.421 -9.537 1.00 52.75 71 ARG A N 1
ATOM 526 C CA . ARG A 1 71 ? 26.925 -3.724 -9.106 1.00 52.75 71 ARG A CA 1
ATOM 527 C C . ARG A 1 71 ? 27.999 -4.652 -8.556 1.00 52.75 71 ARG A C 1
ATOM 529 O O . ARG A 1 71 ? 27.657 -5.599 -7.818 1.00 52.75 71 ARG A O 1
#

Foldseek 3Di:
DDDPLVRLLVQLLVVQLVQCVVPRPVSQDLVSSCVSSVHDSVSVCVNQVDSVSSVVVNVVVVVVVVVVVVD

Secondary structure (DSSP, 8-state):
-PPPHHHHHHHHHHHHHHHHHHHHHHH--HHHHHHHHTS-HHHHHHHHSSHHHHHHHHHHHHHHHHHHHT-